Protein AF-A0A820CW80-F1 (afdb_monomer_lite)

Structure (mmCIF, N/CA/C/O backbone):
data_AF-A0A820CW80-F1
#
_entry.id   AF-A0A820CW80-F1
#
loop_
_atom_site.group_PDB
_atom_site.id
_atom_site.type_symbol
_atom_site.label_atom_id
_atom_site.label_alt_id
_atom_site.label_comp_id
_atom_site.label_asym_id
_atom_site.label_entity_id
_atom_site.label_seq_id
_atom_site.pdbx_PDB_ins_code
_atom_site.Cartn_x
_atom_site.Cartn_y
_atom_site.Cartn_z
_atom_site.occupancy
_atom_site.B_iso_or_equiv
_atom_site.auth_seq_id
_atom_site.auth_comp_id
_atom_site.auth_asym_id
_atom_site.auth_atom_id
_atom_site.pdbx_PDB_model_num
ATOM 1 N N . MET A 1 1 ? -12.910 -14.268 53.298 1.00 50.09 1 MET A N 1
ATOM 2 C CA . MET A 1 1 ? -12.643 -13.203 52.306 1.00 50.09 1 MET A CA 1
ATOM 3 C C . MET A 1 1 ? -13.112 -13.643 50.915 1.00 50.09 1 MET A C 1
ATOM 5 O O . MET A 1 1 ? -12.279 -13.767 50.040 1.00 50.09 1 MET A O 1
ATOM 9 N N . THR A 1 2 ? -14.405 -13.921 50.679 1.00 51.19 2 THR A N 1
ATOM 10 C CA . THR A 1 2 ? -14.820 -14.447 49.347 1.00 51.19 2 THR A CA 1
ATOM 11 C C . THR A 1 2 ? -16.293 -14.279 48.948 1.00 51.19 2 THR A C 1
ATOM 13 O O . THR A 1 2 ? -16.610 -14.558 47.802 1.00 51.19 2 THR A O 1
ATOM 16 N N . LEU A 1 3 ? -17.206 -13.794 49.804 1.00 50.00 3 LEU A N 1
ATOM 17 C CA . LEU A 1 3 ? -18.597 -13.531 49.369 1.00 50.00 3 LEU A CA 1
ATOM 18 C C . LEU A 1 3 ? -18.837 -12.083 48.915 1.00 50.00 3 LEU A C 1
ATOM 20 O O . LEU A 1 3 ? -19.707 -11.834 48.087 1.00 50.00 3 LEU A O 1
ATOM 24 N N . LYS A 1 4 ? -18.029 -11.127 49.393 1.00 45.84 4 LYS A N 1
ATOM 25 C CA . LYS A 1 4 ? -18.152 -9.715 48.994 1.00 45.84 4 LYS A CA 1
ATOM 26 C C . LYS A 1 4 ? -17.671 -9.459 47.556 1.00 45.84 4 LYS A C 1
ATOM 28 O O . LYS A 1 4 ? -18.331 -8.709 46.845 1.00 45.84 4 LYS A O 1
ATOM 33 N N . SER A 1 5 ? -16.605 -10.133 47.101 1.00 49.81 5 SER A N 1
ATOM 34 C CA . SER A 1 5 ? -16.055 -9.926 45.748 1.00 49.81 5 SER A CA 1
ATOM 35 C C . SER A 1 5 ? -16.936 -10.503 44.635 1.00 49.81 5 SER A C 1
ATOM 37 O O . SER A 1 5 ? -16.997 -9.930 43.556 1.00 49.81 5 SER A O 1
ATOM 39 N N . VAL A 1 6 ? -17.679 -11.587 44.891 1.00 54.56 6 VAL A N 1
ATOM 40 C CA . VAL A 1 6 ? -18.616 -12.159 43.904 1.00 54.56 6 VAL A CA 1
ATOM 41 C C . VAL A 1 6 ? -19.830 -11.243 43.692 1.00 54.56 6 VAL A C 1
ATOM 43 O O . VAL A 1 6 ? -20.304 -11.102 42.565 1.00 54.56 6 VAL A O 1
ATOM 46 N N . SER A 1 7 ? -20.300 -10.556 44.743 1.00 49.19 7 SER A N 1
ATOM 47 C CA . SER A 1 7 ? -21.420 -9.609 44.621 1.00 49.19 7 SER A CA 1
ATOM 48 C C . SER A 1 7 ? -21.060 -8.333 43.844 1.00 49.19 7 SER A C 1
ATOM 50 O O . SER A 1 7 ? -21.905 -7.801 43.127 1.00 49.19 7 SER A O 1
ATOM 52 N N . GLU A 1 8 ? -19.800 -7.878 43.909 1.00 50.84 8 GLU A N 1
ATOM 53 C CA . GLU A 1 8 ? -19.321 -6.737 43.112 1.00 50.84 8 GLU A CA 1
ATOM 54 C C . GLU A 1 8 ? -19.206 -7.080 41.621 1.00 50.84 8 GLU A C 1
ATOM 56 O O . GLU A 1 8 ? -19.573 -6.264 40.773 1.00 50.84 8 GLU A O 1
ATOM 61 N N . ILE A 1 9 ? -18.791 -8.309 41.289 1.00 52.03 9 ILE A N 1
ATOM 62 C CA . ILE A 1 9 ? -18.725 -8.787 39.898 1.00 52.03 9 ILE A CA 1
ATOM 63 C C . ILE A 1 9 ? -20.132 -8.819 39.276 1.00 52.03 9 ILE A C 1
ATOM 65 O O . ILE A 1 9 ? -20.320 -8.368 38.147 1.00 52.03 9 ILE A O 1
ATOM 69 N N . HIS A 1 10 ? -21.154 -9.256 40.021 1.00 47.44 10 HIS A N 1
ATOM 70 C CA . HIS A 1 10 ? -22.534 -9.267 39.521 1.00 47.44 10 HIS A CA 1
ATOM 71 C C . HIS A 1 10 ? -23.156 -7.868 39.359 1.00 47.44 10 HIS A C 1
ATOM 73 O O . HIS A 1 10 ? -23.969 -7.670 38.453 1.00 47.44 10 HIS A O 1
ATOM 79 N N . HIS A 1 11 ? -22.758 -6.882 40.170 1.00 43.62 11 HIS A N 1
ATOM 80 C CA . HIS A 1 11 ? -23.229 -5.496 40.031 1.00 43.62 11 HIS A CA 1
ATOM 81 C C . HIS A 1 11 ? -22.543 -4.715 38.896 1.00 43.62 11 HIS A C 1
ATOM 83 O O . HIS A 1 11 ? -23.093 -3.723 38.414 1.00 43.62 11 HIS A O 1
ATOM 89 N N . GLN A 1 12 ? -21.376 -5.158 38.423 1.00 43.66 12 GLN A N 1
ATOM 90 C CA . GLN A 1 12 ? -20.715 -4.552 37.260 1.00 43.66 12 GLN A CA 1
ATOM 91 C C . GLN A 1 12 ? -21.351 -4.965 35.922 1.00 43.66 12 GLN A C 1
ATOM 93 O O . GLN A 1 12 ? -21.343 -4.176 34.978 1.00 43.66 12 GLN A O 1
ATOM 98 N N . HIS A 1 13 ? -21.977 -6.144 35.836 1.00 48.00 13 HIS A N 1
ATOM 99 C CA . HIS A 1 13 ? -22.629 -6.611 34.604 1.00 48.00 13 HIS A CA 1
ATOM 100 C C . HIS A 1 13 ? -24.024 -6.012 34.347 1.00 48.00 13 HIS A C 1
ATOM 102 O O . HIS A 1 13 ? -24.540 -6.126 33.236 1.00 48.00 13 HIS A O 1
ATOM 108 N N 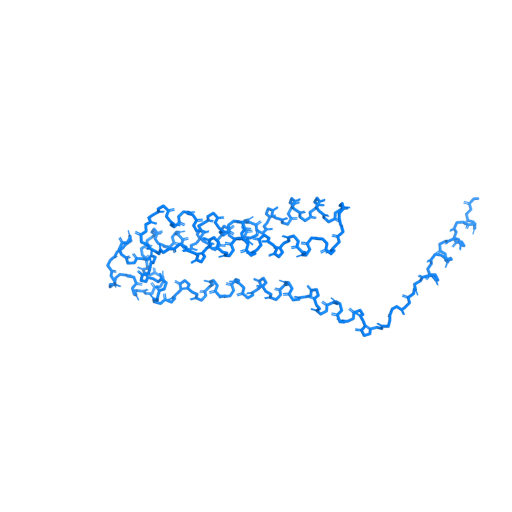. THR A 1 14 ? -24.636 -5.324 35.316 1.00 42.00 14 THR A N 1
ATOM 109 C CA . THR A 1 14 ? -25.960 -4.687 35.150 1.00 42.00 14 THR A CA 1
ATOM 110 C C . THR A 1 14 ? -25.905 -3.279 34.550 1.00 42.00 14 THR A C 1
ATOM 112 O O . THR A 1 14 ? -26.947 -2.676 34.307 1.00 42.00 14 THR A O 1
ATOM 115 N N . ASN A 1 15 ? -24.709 -2.774 34.228 1.00 40.59 15 ASN A N 1
ATOM 116 C CA . ASN A 1 15 ? -24.513 -1.501 33.525 1.00 40.59 15 ASN A CA 1
ATOM 117 C C . ASN A 1 15 ? -24.159 -1.680 32.040 1.00 40.59 15 ASN A C 1
ATOM 119 O O . ASN A 1 15 ? -23.571 -0.792 31.419 1.00 40.59 15 ASN A O 1
ATOM 123 N N . VAL A 1 16 ? -24.554 -2.799 31.426 1.00 55.56 16 VAL A N 1
ATOM 124 C CA . VAL A 1 16 ? -24.614 -2.879 29.964 1.00 55.56 16 VAL A CA 1
ATOM 125 C C . VAL A 1 16 ? -25.819 -2.051 29.528 1.00 55.56 16 VAL A C 1
ATOM 127 O O . VAL A 1 16 ? -26.945 -2.541 29.460 1.00 55.56 16 VAL A O 1
ATOM 130 N N . LYS A 1 17 ? -25.604 -0.758 29.254 1.00 55.94 17 LYS A N 1
ATOM 131 C CA . LYS A 1 17 ? -26.572 0.020 28.477 1.00 55.94 17 LYS A CA 1
ATOM 132 C C . LYS A 1 17 ? -26.723 -0.703 27.143 1.00 55.94 17 LYS A C 1
ATOM 134 O O . LYS A 1 17 ? -25.833 -0.608 26.301 1.00 55.94 17 LYS A O 1
ATOM 139 N N . TYR A 1 18 ? -27.820 -1.439 26.966 1.00 57.66 18 TYR A N 1
ATOM 140 C CA . TYR A 1 18 ? -28.201 -2.024 25.687 1.00 57.66 18 TYR A CA 1
ATOM 141 C C . TYR A 1 18 ? -28.423 -0.873 24.701 1.00 57.66 18 TYR A C 1
ATOM 143 O O . TYR A 1 18 ? -29.520 -0.330 24.568 1.00 57.66 18 TYR A O 1
ATOM 151 N N . GLY A 1 19 ? -27.345 -0.440 24.044 1.00 61.78 19 GLY A N 1
ATOM 152 C CA . GLY A 1 19 ? -27.439 0.381 22.851 1.00 61.78 19 GLY A CA 1
ATOM 153 C C . GLY A 1 19 ? -28.325 -0.374 21.873 1.00 61.78 19 GLY A C 1
ATOM 154 O O . GLY A 1 19 ? -28.163 -1.582 21.700 1.00 61.78 19 GLY A O 1
ATOM 155 N N . LYS A 1 20 ? -29.315 0.311 21.299 1.00 79.94 20 LYS A N 1
ATOM 156 C CA . LYS A 1 20 ? -30.314 -0.332 20.444 1.00 79.94 20 LYS A CA 1
ATOM 157 C C . LYS A 1 20 ? -29.591 -1.182 19.381 1.00 79.94 20 LYS A C 1
ATOM 159 O O . LYS A 1 20 ? -28.690 -0.655 18.728 1.00 79.94 20 LYS A O 1
ATOM 164 N N . PRO A 1 21 ? -29.944 -2.467 19.200 1.00 80.25 21 PRO A N 1
ATOM 165 C CA . PRO A 1 21 ? -29.129 -3.432 18.451 1.00 80.25 21 PRO A CA 1
ATOM 166 C C . PRO A 1 21 ? -28.869 -3.004 17.001 1.00 80.25 21 PRO A C 1
ATOM 168 O O . PRO A 1 21 ? -27.793 -3.258 16.467 1.00 80.25 21 PRO A O 1
ATOM 171 N N . TYR A 1 22 ? -29.796 -2.254 16.397 1.00 84.06 22 TYR A N 1
ATOM 172 C CA . TYR A 1 22 ? -29.613 -1.656 15.073 1.00 84.06 22 TYR A CA 1
ATOM 173 C C . TYR A 1 22 ? -28.386 -0.733 14.988 1.00 84.06 22 TYR A C 1
ATOM 175 O O . TYR A 1 22 ? -27.724 -0.679 13.958 1.00 84.06 22 TYR A O 1
ATOM 183 N N . PHE A 1 23 ? -28.054 -0.022 16.068 1.00 87.56 23 PHE A N 1
ATOM 184 C CA . PHE A 1 23 ? -26.914 0.889 16.115 1.00 87.56 23 PHE A CA 1
ATOM 185 C C . PHE A 1 23 ? -25.590 0.121 16.144 1.00 87.56 23 PHE A C 1
ATOM 187 O O . PHE A 1 23 ? -24.637 0.512 15.478 1.00 87.56 23 PHE A O 1
ATOM 194 N N . ALA A 1 24 ? -25.542 -1.008 16.857 1.00 86.12 24 ALA A N 1
ATOM 195 C CA . ALA A 1 24 ? -24.374 -1.885 16.865 1.00 86.12 24 ALA A CA 1
ATOM 196 C C . ALA A 1 24 ? -24.136 -2.526 15.488 1.00 86.12 24 ALA A C 1
ATOM 198 O O . ALA A 1 24 ? -23.001 -2.536 15.014 1.00 86.12 24 ALA A O 1
ATOM 199 N N . VAL A 1 25 ? -25.200 -2.985 14.817 1.00 89.44 25 VAL A N 1
ATOM 200 C CA . VAL A 1 25 ? -25.117 -3.525 13.447 1.00 89.44 25 VAL A CA 1
ATOM 201 C C . VAL A 1 25 ? -24.622 -2.459 12.469 1.00 89.44 25 VAL A C 1
ATOM 203 O O . VAL A 1 25 ? -23.728 -2.730 11.672 1.00 89.44 25 VAL A O 1
ATOM 206 N N . LEU A 1 26 ? -25.140 -1.231 12.562 1.00 89.44 26 LEU A N 1
ATOM 207 C CA . LEU A 1 26 ? -24.731 -0.130 11.688 1.00 89.44 26 LEU A CA 1
ATOM 208 C C . LEU A 1 26 ? -23.255 0.258 11.892 1.00 89.44 26 LEU A C 1
ATOM 210 O O . LEU A 1 26 ? -22.533 0.473 10.920 1.00 89.44 26 LEU A O 1
ATOM 214 N N . LEU A 1 27 ? -22.780 0.291 13.141 1.00 88.50 27 LEU A N 1
ATOM 215 C CA . LEU A 1 27 ? -21.369 0.545 13.452 1.00 88.50 27 LEU A CA 1
ATOM 216 C C . LEU A 1 27 ? -20.449 -0.581 12.971 1.00 88.50 27 LEU A C 1
ATOM 218 O O . LEU A 1 27 ? -19.367 -0.302 12.457 1.00 88.50 27 LEU A O 1
ATOM 222 N N . ALA A 1 28 ? -20.865 -1.839 13.123 1.00 87.81 28 ALA A N 1
ATOM 223 C CA . ALA A 1 28 ? -20.107 -2.986 12.634 1.00 87.81 28 ALA A CA 1
ATOM 224 C C . ALA A 1 28 ? -20.026 -2.987 11.101 1.00 87.81 28 ALA A C 1
ATOM 226 O O . ALA A 1 28 ? -18.943 -3.174 10.549 1.00 87.81 28 ALA A O 1
ATOM 227 N N . ALA A 1 29 ? -21.137 -2.689 10.419 1.00 90.69 29 ALA A N 1
ATOM 228 C CA . ALA A 1 29 ? -21.171 -2.532 8.969 1.00 90.69 29 ALA A CA 1
ATOM 229 C C . ALA A 1 29 ? -20.222 -1.414 8.511 1.00 90.69 29 ALA A C 1
ATOM 231 O O . ALA A 1 29 ? -19.384 -1.642 7.640 1.00 90.69 29 ALA A O 1
ATOM 232 N N . PHE A 1 30 ? -20.264 -0.245 9.157 1.00 88.88 30 PHE A N 1
ATOM 233 C CA . PHE A 1 30 ? -19.350 0.854 8.842 1.00 88.88 30 PHE A CA 1
ATOM 234 C C . PHE A 1 30 ? -17.884 0.480 9.098 1.00 88.88 30 PHE A C 1
ATOM 236 O O . PHE A 1 30 ? -17.020 0.746 8.268 1.00 88.88 30 PHE A O 1
ATOM 243 N N . SER A 1 31 ? -17.597 -0.203 10.209 1.00 88.44 31 SER A N 1
ATOM 244 C CA . SER A 1 31 ? -16.246 -0.685 10.513 1.00 88.44 31 SER A CA 1
ATOM 245 C C . SER A 1 31 ? -15.746 -1.710 9.491 1.00 88.44 31 SER A C 1
ATOM 247 O O . SER A 1 31 ? -14.545 -1.763 9.237 1.00 88.44 31 SER A O 1
ATOM 249 N N . SER A 1 32 ? -16.635 -2.520 8.908 1.00 90.75 32 SER A N 1
ATOM 250 C CA . SER A 1 32 ? -16.264 -3.537 7.917 1.00 90.75 32 SER A CA 1
ATOM 251 C C . SER A 1 32 ? -15.873 -2.953 6.555 1.00 90.75 32 SER A C 1
ATOM 253 O O . SER A 1 32 ? -15.138 -3.600 5.810 1.00 90.75 32 SER A O 1
ATOM 255 N N . LEU A 1 33 ? -16.272 -1.707 6.255 1.00 90.12 33 LEU A N 1
ATOM 256 C CA . LEU A 1 33 ? -15.901 -1.020 5.012 1.00 90.12 33 LEU A CA 1
ATOM 257 C C . LEU A 1 33 ? -14.382 -0.901 4.844 1.00 90.12 33 LEU A C 1
ATOM 259 O O . LEU A 1 33 ? -13.896 -0.991 3.723 1.00 90.12 33 LEU A O 1
ATOM 263 N N . GLY A 1 34 ? -13.625 -0.769 5.939 1.00 87.50 34 GLY A N 1
ATOM 264 C CA . GLY A 1 34 ? -12.160 -0.750 5.878 1.00 87.50 34 GLY A CA 1
ATOM 265 C C . GLY A 1 34 ? -11.577 -2.040 5.292 1.00 87.50 34 GLY A C 1
ATOM 266 O O . GLY A 1 34 ? -10.701 -1.988 4.436 1.00 87.50 34 GLY A O 1
ATOM 267 N N . GLY A 1 35 ? -12.121 -3.200 5.678 1.00 88.81 35 GLY A N 1
ATOM 268 C CA . GLY A 1 35 ? -11.720 -4.489 5.106 1.00 88.81 35 GLY A CA 1
ATOM 269 C C . GLY A 1 35 ? -12.168 -4.661 3.653 1.00 88.81 35 GLY A C 1
ATOM 270 O O . GLY A 1 35 ? -11.459 -5.269 2.854 1.00 88.81 35 GLY A O 1
ATOM 271 N N . TRP A 1 36 ? -13.317 -4.088 3.285 1.00 91.69 36 TRP A N 1
ATOM 272 C CA . TRP A 1 36 ? -13.781 -4.112 1.899 1.00 91.69 36 TRP A CA 1
ATOM 273 C C . TRP A 1 36 ? -12.881 -3.272 0.984 1.00 91.69 36 TRP A C 1
ATOM 275 O O . TRP A 1 36 ? -12.467 -3.760 -0.066 1.00 91.69 36 TRP A O 1
ATOM 285 N N . PHE A 1 37 ? -12.510 -2.058 1.401 1.00 88.69 37 PHE A N 1
ATOM 286 C CA . PHE A 1 37 ? -11.567 -1.220 0.652 1.00 88.69 37 PHE A CA 1
ATOM 287 C C . PHE A 1 37 ? -10.179 -1.852 0.546 1.00 88.69 37 PHE A C 1
ATOM 289 O O . PHE A 1 37 ? -9.576 -1.807 -0.522 1.00 88.69 37 PHE A O 1
ATOM 296 N N . PHE A 1 38 ? -9.714 -2.508 1.610 1.00 88.31 38 PHE A N 1
ATOM 297 C CA . PHE A 1 38 ? -8.464 -3.265 1.588 1.00 88.31 38 PHE A CA 1
ATOM 298 C C . PHE A 1 38 ? -8.470 -4.370 0.517 1.00 88.31 38 PHE A C 1
ATOM 300 O O . PHE A 1 38 ? -7.549 -4.474 -0.291 1.00 88.31 38 PHE A O 1
ATOM 307 N N . GLY A 1 39 ? -9.540 -5.170 0.453 1.00 91.44 39 GLY A N 1
ATOM 308 C CA . GLY A 1 39 ? -9.689 -6.196 -0.586 1.00 91.44 39 GLY A CA 1
ATOM 309 C C . GLY A 1 39 ? -9.876 -5.617 -1.993 1.00 91.44 39 GLY A C 1
ATOM 310 O O . GLY A 1 39 ? -9.402 -6.199 -2.969 1.00 91.44 39 GLY A O 1
ATOM 311 N N . TYR A 1 40 ? -10.544 -4.466 -2.103 1.00 92.00 40 TYR A N 1
ATOM 312 C CA . TYR A 1 40 ? -10.718 -3.756 -3.367 1.00 92.00 40 TYR A CA 1
ATOM 313 C C . TYR A 1 40 ? -9.376 -3.300 -3.950 1.00 92.00 40 TYR A C 1
ATOM 315 O O . TYR A 1 40 ? -9.128 -3.560 -5.125 1.00 92.00 40 TYR A O 1
ATOM 323 N N . ASP A 1 41 ? -8.494 -2.692 -3.150 1.00 90.06 41 ASP A N 1
ATOM 324 C CA . ASP A 1 41 ? -7.186 -2.232 -3.636 1.00 90.06 41 ASP A CA 1
ATOM 325 C C . ASP A 1 41 ? -6.306 -3.391 -4.138 1.00 90.06 41 ASP A C 1
ATOM 327 O O . ASP A 1 41 ? -5.758 -3.336 -5.243 1.00 90.06 41 ASP A O 1
ATOM 331 N N . GLN A 1 42 ? -6.271 -4.497 -3.390 1.00 89.56 42 GLN A N 1
ATOM 332 C CA . GLN A 1 42 ? -5.597 -5.729 -3.815 1.00 89.56 42 GLN A CA 1
ATOM 333 C C . GLN A 1 42 ? -6.147 -6.255 -5.150 1.00 89.56 42 GLN A C 1
ATOM 335 O O . GLN A 1 42 ? -5.384 -6.614 -6.052 1.00 89.56 42 GLN A O 1
ATOM 340 N N . GLY A 1 43 ? -7.474 -6.267 -5.310 1.00 91.50 43 GLY A N 1
ATOM 341 C CA . GLY A 1 43 ? -8.133 -6.712 -6.539 1.00 91.50 43 GLY A CA 1
ATOM 342 C C . GLY A 1 43 ? -7.850 -5.805 -7.740 1.00 91.50 43 GLY A C 1
ATOM 343 O O . GLY A 1 43 ? -7.504 -6.294 -8.818 1.00 91.50 43 GLY A O 1
ATOM 344 N N . VAL A 1 44 ? -7.947 -4.485 -7.558 1.00 90.19 44 VAL A N 1
ATOM 345 C CA . VAL A 1 44 ? -7.643 -3.493 -8.603 1.00 90.19 44 VAL A CA 1
ATOM 346 C C . VAL A 1 44 ? -6.178 -3.577 -9.013 1.00 90.19 44 VAL A C 1
ATOM 348 O O . VAL A 1 44 ? -5.878 -3.586 -10.207 1.00 90.19 44 VAL A O 1
ATOM 351 N N . THR A 1 45 ? -5.273 -3.715 -8.047 1.00 88.75 45 THR A N 1
ATOM 352 C CA . THR A 1 45 ? -3.840 -3.896 -8.295 1.00 88.75 45 THR A CA 1
ATOM 353 C C . THR A 1 45 ? -3.561 -5.166 -9.103 1.00 88.75 45 THR A C 1
ATOM 355 O O . THR A 1 45 ? -2.798 -5.122 -10.067 1.00 88.75 45 THR A O 1
ATOM 358 N N . GLY A 1 46 ? -4.227 -6.282 -8.799 1.00 87.56 46 GLY A N 1
ATOM 359 C CA . GLY A 1 46 ? -4.120 -7.508 -9.600 1.00 87.56 46 GLY A CA 1
ATOM 360 C C . GLY A 1 46 ? -4.633 -7.354 -11.040 1.00 87.56 46 GLY A C 1
ATOM 361 O O . GLY A 1 46 ? -4.079 -7.956 -11.960 1.00 87.56 46 GLY A O 1
ATOM 362 N N . GLY A 1 47 ? -5.658 -6.526 -11.258 1.00 87.56 47 GLY A N 1
ATOM 363 C CA . GLY A 1 47 ? -6.200 -6.246 -12.590 1.00 87.56 47 GLY A CA 1
ATOM 364 C C . GLY A 1 47 ? -5.339 -5.282 -13.412 1.00 87.56 47 GLY A C 1
ATOM 365 O O . GLY A 1 47 ? -5.056 -5.545 -14.584 1.00 87.56 47 GLY A O 1
ATOM 366 N N . ILE A 1 48 ? -4.885 -4.181 -12.805 1.00 86.62 48 ILE A N 1
ATOM 367 C CA . ILE A 1 48 ? -4.191 -3.100 -13.519 1.00 86.62 48 ILE A CA 1
ATOM 368 C C . ILE A 1 48 ? -2.844 -3.549 -14.086 1.00 86.62 48 ILE A C 1
ATOM 370 O O . ILE A 1 48 ? -2.486 -3.148 -15.189 1.00 86.62 48 ILE A O 1
ATOM 374 N N . VAL A 1 49 ? -2.134 -4.453 -13.402 1.00 83.81 49 VAL A N 1
ATOM 375 C CA . VAL A 1 49 ? -0.826 -4.959 -13.859 1.00 83.81 49 VAL A CA 1
ATOM 376 C C . VAL A 1 49 ? -0.903 -5.769 -15.158 1.00 83.81 49 VAL A C 1
ATOM 378 O O . VAL A 1 49 ? 0.112 -5.955 -15.829 1.00 83.81 49 VAL A O 1
ATOM 381 N N . VAL A 1 50 ? -2.095 -6.246 -15.535 1.00 83.00 50 VAL A N 1
ATOM 382 C CA . VAL A 1 50 ? -2.328 -6.991 -16.783 1.00 83.00 50 VAL A CA 1
ATOM 383 C C . VAL A 1 50 ? -2.852 -6.080 -17.902 1.00 83.00 50 VAL A C 1
ATOM 385 O O . VAL A 1 50 ? -2.757 -6.447 -19.074 1.00 83.00 50 VAL A O 1
ATOM 388 N N . MET A 1 51 ? -3.360 -4.885 -17.581 1.00 82.56 51 MET A N 1
ATOM 389 C CA . MET A 1 51 ? -3.921 -3.960 -18.570 1.00 82.56 51 MET A CA 1
ATOM 390 C C . MET A 1 51 ? -2.855 -3.412 -19.523 1.00 82.56 51 MET A C 1
ATOM 392 O O . MET A 1 51 ? -1.775 -2.994 -19.108 1.00 82.56 51 MET A O 1
ATOM 396 N N . ASN A 1 52 ? -3.205 -3.316 -20.807 1.00 81.75 52 ASN A N 1
ATOM 397 C CA . ASN A 1 52 ? -2.298 -2.818 -21.845 1.00 81.75 52 ASN A CA 1
ATOM 398 C C . ASN A 1 52 ? -1.868 -1.360 -21.604 1.00 81.75 52 ASN A C 1
ATOM 400 O O . ASN A 1 52 ? -0.719 -1.022 -21.862 1.00 81.75 52 ASN A O 1
ATOM 404 N N . SER A 1 53 ? -2.739 -0.517 -21.030 1.00 81.69 53 SER A N 1
ATOM 405 C CA . SER A 1 53 ? -2.386 0.863 -20.660 1.00 81.69 53 SER A CA 1
ATOM 406 C C . SER A 1 53 ? -1.241 0.910 -19.644 1.00 81.69 53 SER A C 1
ATOM 408 O O . SER A 1 53 ? -0.269 1.627 -19.843 1.00 81.69 53 SER A O 1
ATOM 410 N N . PHE A 1 54 ? -1.300 0.072 -18.604 1.00 80.06 54 PHE A N 1
ATOM 411 C CA . PHE A 1 54 ? -0.243 -0.007 -17.595 1.00 80.06 54 PHE A CA 1
ATOM 412 C C . PHE A 1 54 ? 1.066 -0.539 -18.191 1.00 80.06 54 PHE A C 1
ATOM 414 O O . PHE A 1 54 ? 2.152 -0.049 -17.888 1.00 80.06 54 PHE A O 1
ATOM 421 N N . LYS A 1 55 ? 0.988 -1.522 -19.091 1.00 79.94 55 LYS A N 1
ATOM 422 C CA . LYS A 1 55 ? 2.180 -2.021 -19.786 1.00 79.94 55 LYS A CA 1
ATOM 423 C C . LYS A 1 55 ? 2.797 -0.960 -20.702 1.00 79.94 55 LYS A C 1
ATOM 425 O O . LYS A 1 55 ? 4.021 -0.869 -20.765 1.00 79.94 55 LYS A O 1
ATOM 430 N N . ASN A 1 56 ? 1.996 -0.131 -21.363 1.00 79.56 56 ASN A N 1
ATOM 431 C CA . ASN A 1 56 ? 2.519 0.958 -22.189 1.00 79.56 56 ASN A CA 1
ATOM 432 C C . ASN A 1 56 ? 3.274 2.010 -21.365 1.00 79.56 56 ASN A C 1
ATOM 434 O O . ASN A 1 56 ? 4.321 2.467 -21.808 1.00 79.56 56 ASN A O 1
ATOM 438 N N . ASP A 1 57 ? 2.824 2.315 -20.148 1.00 78.38 57 ASP A N 1
ATOM 439 C CA . ASP A 1 57 ? 3.477 3.331 -19.310 1.00 78.38 57 ASP A CA 1
ATOM 440 C C . ASP A 1 57 ? 4.680 2.796 -18.508 1.00 78.38 57 ASP A C 1
ATOM 442 O O . ASP A 1 57 ? 5.626 3.538 -18.219 1.00 78.38 57 ASP A O 1
ATOM 446 N N . PHE A 1 58 ? 4.662 1.509 -18.133 1.00 76.56 58 PHE A N 1
ATOM 447 C CA . PHE A 1 58 ? 5.655 0.916 -17.222 1.00 76.56 58 PHE A CA 1
ATOM 448 C C . PHE A 1 58 ? 6.567 -0.148 -17.849 1.00 76.56 58 PHE A C 1
ATOM 450 O O . PHE A 1 58 ? 7.614 -0.457 -17.275 1.00 76.56 58 PHE A O 1
ATOM 457 N N . CYS A 1 59 ? 6.205 -0.725 -18.998 1.00 73.94 59 CYS A N 1
ATOM 458 C CA . CYS A 1 59 ? 7.013 -1.727 -19.708 1.00 73.94 59 CYS A CA 1
ATOM 459 C C . CYS A 1 59 ? 7.651 -1.148 -20.981 1.00 73.94 59 CYS A C 1
ATOM 461 O O . CYS A 1 59 ? 8.863 -1.304 -21.186 1.00 73.94 59 CYS A O 1
ATOM 463 N N . VAL A 1 60 ? 6.868 -0.446 -21.809 1.00 68.31 60 VAL A N 1
ATOM 464 C CA . VAL A 1 60 ? 7.340 0.109 -23.087 1.00 68.31 60 VAL A CA 1
ATOM 465 C C . VA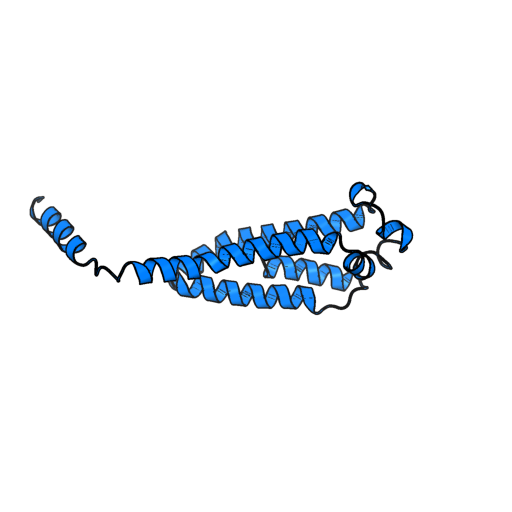L A 1 60 ? 8.305 1.273 -22.836 1.00 68.31 60 VAL A C 1
ATOM 467 O O . VAL A 1 60 ? 8.026 2.186 -22.068 1.00 68.31 60 VAL A O 1
ATOM 470 N N . GLY A 1 61 ? 9.493 1.213 -23.443 1.00 63.16 61 GLY A N 1
ATOM 471 C CA . GLY A 1 61 ? 10.534 2.245 -23.307 1.00 63.16 61 GLY A CA 1
ATOM 472 C C . GLY A 1 61 ? 11.507 2.057 -22.133 1.00 63.16 61 GLY A C 1
ATOM 473 O O . GLY A 1 61 ? 12.566 2.682 -22.128 1.00 63.16 61 GLY A O 1
ATOM 474 N N . ILE A 1 62 ? 11.214 1.162 -21.178 1.00 70.06 62 ILE A N 1
ATOM 475 C CA . ILE A 1 62 ? 12.118 0.843 -20.050 1.00 70.06 62 ILE A CA 1
ATOM 476 C C . ILE A 1 62 ? 12.643 -0.595 -20.126 1.00 70.06 62 ILE A C 1
ATOM 478 O O . ILE A 1 62 ? 13.836 -0.819 -19.907 1.00 70.06 62 ILE A O 1
ATOM 482 N N . TYR A 1 63 ? 11.766 -1.561 -20.422 1.00 68.31 63 TYR A N 1
ATOM 483 C CA . TYR A 1 63 ? 12.080 -2.997 -20.401 1.00 68.31 63 TYR A CA 1
ATOM 484 C C . TYR A 1 63 ? 12.013 -3.664 -21.781 1.00 68.31 63 TYR A C 1
ATOM 486 O O . TYR A 1 63 ? 12.507 -4.781 -21.933 1.00 68.31 63 TYR A O 1
ATOM 494 N N . GLY A 1 64 ? 11.436 -3.003 -22.790 1.00 70.00 64 GLY A N 1
ATOM 495 C CA . GLY A 1 64 ? 11.387 -3.521 -24.156 1.00 70.00 64 GLY A CA 1
ATOM 496 C C . GLY A 1 64 ? 10.516 -2.699 -25.108 1.00 70.00 64 GLY A C 1
ATOM 497 O O . GLY A 1 64 ? 10.014 -1.628 -24.763 1.00 70.00 64 GLY A O 1
ATOM 498 N N . ASN A 1 65 ? 10.351 -3.231 -26.321 1.00 72.50 65 ASN A N 1
ATOM 499 C CA . ASN A 1 65 ? 9.445 -2.705 -27.345 1.00 72.50 65 ASN A CA 1
ATOM 500 C C . ASN A 1 65 ? 7.997 -3.159 -27.089 1.00 72.50 65 ASN A C 1
ATOM 502 O O . ASN A 1 65 ? 7.772 -4.177 -26.432 1.00 72.50 65 ASN A O 1
ATOM 506 N N . ALA A 1 66 ? 7.021 -2.448 -27.668 1.00 68.12 66 ALA A N 1
ATOM 507 C CA . ALA A 1 66 ? 5.586 -2.730 -27.518 1.00 68.12 66 ALA A CA 1
ATOM 508 C C . ALA A 1 66 ? 5.213 -4.203 -27.788 1.00 68.12 66 ALA A C 1
ATOM 510 O O . ALA A 1 66 ? 4.457 -4.800 -27.028 1.00 68.12 66 ALA A O 1
ATOM 511 N N . SER A 1 67 ? 5.845 -4.833 -28.783 1.00 68.31 67 SER A N 1
ATOM 512 C CA . SER A 1 67 ? 5.624 -6.241 -29.137 1.00 68.31 67 SER A CA 1
ATOM 513 C C . SER A 1 67 ? 6.029 -7.250 -28.053 1.00 68.31 67 SER A C 1
ATOM 515 O O . SER A 1 67 ? 5.480 -8.346 -28.008 1.00 68.31 67 SER A O 1
ATOM 517 N N . VAL A 1 68 ? 6.975 -6.902 -27.174 1.00 71.50 68 VAL A N 1
ATOM 518 C CA . VAL A 1 68 ? 7.423 -7.763 -26.063 1.00 71.50 68 VAL A CA 1
ATOM 519 C C . VAL A 1 68 ? 6.552 -7.551 -24.821 1.00 71.50 68 VAL A C 1
ATOM 521 O O . VAL A 1 68 ? 6.348 -8.474 -24.035 1.00 71.50 68 VAL A O 1
ATOM 524 N N . CYS A 1 69 ? 6.010 -6.347 -24.644 1.00 70.75 69 CYS A N 1
ATOM 525 C CA . CYS A 1 69 ? 5.150 -6.013 -23.512 1.00 70.75 69 CYS A CA 1
ATOM 526 C C . CYS A 1 69 ? 3.706 -6.526 -23.688 1.00 70.75 69 CYS A C 1
ATOM 528 O O . CYS A 1 69 ? 3.043 -6.797 -22.690 1.00 70.75 69 CYS A O 1
ATOM 530 N N . ASP A 1 70 ? 3.235 -6.754 -24.919 1.00 75.31 70 ASP A N 1
ATOM 531 C CA . ASP A 1 70 ? 1.911 -7.349 -25.189 1.00 75.31 70 ASP A CA 1
ATOM 532 C C . ASP A 1 70 ? 1.833 -8.870 -24.965 1.00 75.31 70 ASP A C 1
ATOM 534 O O . ASP A 1 70 ? 0.748 -9.453 -24.956 1.00 75.31 70 ASP A O 1
ATOM 538 N N . LEU A 1 71 ? 2.969 -9.531 -24.735 1.00 72.62 71 LEU A N 1
ATOM 539 C CA . LEU A 1 71 ? 3.020 -10.966 -24.463 1.00 72.62 71 LEU A CA 1
ATOM 540 C C . LEU A 1 71 ? 2.254 -11.342 -23.169 1.00 72.62 71 LEU A C 1
ATOM 542 O O . LEU A 1 71 ? 2.081 -10.516 -22.261 1.00 72.62 71 LEU A O 1
ATOM 546 N N . PRO A 1 72 ? 1.799 -12.605 -23.032 1.00 67.62 72 PRO A N 1
ATOM 547 C CA . PRO A 1 72 ? 1.209 -13.087 -21.787 1.00 67.62 72 PRO A CA 1
ATOM 548 C C . PRO A 1 72 ? 2.227 -13.039 -20.637 1.00 67.62 72 PRO A C 1
ATOM 550 O O . PRO A 1 72 ? 3.430 -13.205 -20.844 1.00 67.62 72 PRO A O 1
ATOM 553 N N . VAL A 1 73 ? 1.741 -12.847 -19.403 1.00 65.94 73 VAL A N 1
ATOM 554 C CA . VAL A 1 73 ? 2.550 -12.628 -18.177 1.00 65.94 73 VAL A CA 1
ATOM 555 C C . VAL A 1 73 ? 3.649 -13.679 -17.950 1.00 65.94 73 VAL A C 1
ATOM 557 O O . VAL A 1 73 ? 4.700 -13.369 -17.389 1.00 65.94 73 VAL A O 1
ATOM 560 N N . ALA A 1 74 ? 3.448 -14.909 -18.433 1.00 66.38 74 ALA A N 1
ATOM 561 C CA . ALA A 1 74 ? 4.425 -15.998 -18.358 1.00 66.38 74 ALA A CA 1
ATOM 562 C C . ALA A 1 74 ? 5.671 -15.782 -19.244 1.00 66.38 74 ALA A C 1
ATOM 564 O O . ALA A 1 74 ? 6.761 -16.246 -18.906 1.00 66.38 74 ALA A O 1
ATOM 565 N N . SER A 1 75 ? 5.526 -15.040 -20.341 1.00 70.94 75 SER A N 1
ATOM 566 C CA . SER A 1 75 ? 6.584 -14.706 -21.305 1.00 70.94 75 SER A CA 1
ATOM 567 C C . SER A 1 75 ? 7.109 -13.272 -21.168 1.00 70.94 75 SER A C 1
ATOM 569 O O . SER A 1 75 ? 7.923 -12.840 -21.978 1.00 70.94 75 SER A O 1
ATOM 571 N N . LEU A 1 76 ? 6.682 -12.535 -20.136 1.00 75.69 76 LEU A N 1
ATOM 572 C CA . LEU A 1 76 ? 7.209 -11.198 -19.850 1.00 75.69 76 LEU A CA 1
ATOM 573 C C . LEU A 1 76 ? 8.691 -11.254 -19.432 1.00 75.69 76 LEU A C 1
ATOM 575 O O . LEU A 1 76 ? 9.071 -12.195 -18.721 1.00 75.69 76 LEU A O 1
ATOM 579 N N . PRO A 1 77 ? 9.504 -10.236 -19.792 1.00 76.69 77 PRO A N 1
ATOM 580 C CA . PRO A 1 77 ? 10.896 -10.120 -19.364 1.00 76.69 77 PRO A CA 1
ATOM 581 C C . PRO A 1 77 ? 11.054 -10.277 -17.847 1.00 76.69 77 PRO A C 1
ATOM 583 O O . PRO A 1 77 ? 10.242 -9.766 -17.067 1.00 76.69 77 PRO A O 1
ATOM 586 N N . SER A 1 78 ? 12.119 -10.961 -17.414 1.00 78.56 78 SER A N 1
ATOM 587 C CA . SER A 1 78 ? 12.356 -11.281 -15.999 1.00 78.56 78 SER A CA 1
ATOM 588 C C . SER A 1 78 ? 12.402 -10.047 -15.100 1.00 78.56 78 SER A C 1
ATOM 590 O O . SER A 1 78 ? 11.950 -10.108 -13.960 1.00 78.56 78 SER A O 1
ATOM 592 N N . ASP A 1 79 ? 12.908 -8.922 -15.602 1.00 80.62 79 ASP A N 1
ATOM 593 C CA . ASP A 1 79 ? 13.061 -7.705 -14.802 1.00 80.62 79 ASP A CA 1
ATOM 594 C C . ASP A 1 79 ? 11.735 -6.972 -14.582 1.00 80.62 79 ASP A C 1
ATOM 596 O O . ASP A 1 79 ? 11.475 -6.501 -13.475 1.00 80.62 79 ASP A O 1
ATOM 600 N N . TYR A 1 80 ? 10.850 -6.957 -15.584 1.00 82.19 80 TYR A N 1
ATOM 601 C CA . TYR A 1 80 ? 9.500 -6.413 -15.425 1.00 82.19 80 TYR A CA 1
ATOM 602 C C . TYR A 1 80 ? 8.650 -7.313 -14.518 1.00 82.19 80 TYR A C 1
ATOM 604 O O . TYR A 1 80 ? 7.954 -6.828 -13.629 1.00 82.19 80 TYR A O 1
ATOM 612 N N . ARG A 1 81 ? 8.784 -8.641 -14.640 1.00 83.44 81 ARG A N 1
ATOM 613 C CA . ARG A 1 81 ? 8.126 -9.585 -13.723 1.00 83.44 81 ARG A CA 1
ATOM 614 C C . ARG A 1 81 ? 8.576 -9.387 -12.275 1.00 83.44 81 ARG A C 1
ATOM 616 O O . ARG A 1 81 ? 7.736 -9.357 -11.383 1.00 83.44 81 ARG A O 1
ATOM 623 N N . ARG A 1 82 ? 9.882 -9.219 -12.037 1.00 86.25 82 ARG A N 1
ATOM 624 C CA . ARG A 1 82 ? 10.423 -8.890 -10.706 1.00 86.25 82 ARG A CA 1
ATOM 625 C C . ARG A 1 82 ? 9.832 -7.589 -10.170 1.00 86.25 82 ARG A C 1
ATOM 627 O O . ARG A 1 82 ? 9.471 -7.549 -9.001 1.00 86.25 82 ARG A O 1
ATOM 634 N N . TYR A 1 83 ? 9.690 -6.565 -11.013 1.00 86.00 83 TYR A N 1
ATOM 635 C CA . TYR A 1 83 ? 9.047 -5.309 -10.628 1.00 86.00 83 TYR A CA 1
ATOM 636 C C . TYR A 1 83 ? 7.587 -5.507 -10.195 1.00 86.00 83 TYR A C 1
ATOM 638 O O . TYR A 1 83 ? 7.223 -5.064 -9.112 1.00 86.00 83 TYR A O 1
ATOM 646 N N . LEU A 1 84 ? 6.773 -6.223 -10.979 1.00 87.25 84 LEU A N 1
ATOM 647 C CA . LEU A 1 84 ? 5.370 -6.504 -10.633 1.00 87.25 84 LEU A CA 1
ATOM 648 C C . LEU A 1 84 ? 5.230 -7.311 -9.332 1.00 87.25 84 LEU A C 1
ATOM 650 O O . LEU A 1 84 ? 4.355 -7.039 -8.506 1.00 87.25 84 LEU A O 1
ATOM 654 N N . VAL A 1 85 ? 6.111 -8.296 -9.135 1.00 89.06 85 VAL A N 1
ATOM 655 C CA . VAL A 1 85 ? 6.150 -9.089 -7.901 1.00 89.06 85 VAL A CA 1
ATOM 656 C C . VAL A 1 85 ? 6.518 -8.204 -6.715 1.00 89.06 85 VAL A C 1
ATOM 658 O O . VAL A 1 85 ? 5.827 -8.245 -5.703 1.00 89.06 85 VAL A O 1
ATOM 661 N N . LEU A 1 86 ? 7.551 -7.363 -6.840 1.00 89.88 86 LEU A N 1
ATOM 662 C CA . LEU A 1 86 ? 7.929 -6.409 -5.795 1.00 89.88 86 LEU A CA 1
ATOM 663 C C . LEU A 1 86 ? 6.811 -5.405 -5.507 1.00 89.88 86 LEU A C 1
ATOM 665 O O . LEU A 1 86 ? 6.561 -5.104 -4.349 1.00 89.88 86 LEU A O 1
ATOM 669 N N . PHE A 1 87 ? 6.104 -4.937 -6.530 1.00 88.38 87 PHE A N 1
ATOM 670 C CA . PHE A 1 87 ? 4.988 -4.005 -6.392 1.00 88.38 87 PHE A CA 1
ATOM 671 C C . PHE A 1 87 ? 3.868 -4.564 -5.506 1.00 88.38 87 PHE A C 1
ATOM 673 O O . PHE A 1 87 ? 3.401 -3.879 -4.603 1.00 88.38 87 PHE A O 1
ATOM 680 N N . THR A 1 88 ? 3.497 -5.831 -5.703 1.00 90.62 88 THR A N 1
ATOM 681 C CA . THR A 1 88 ? 2.467 -6.495 -4.881 1.00 90.62 88 THR A CA 1
ATOM 682 C C . THR A 1 88 ? 3.017 -6.929 -3.516 1.00 90.62 88 THR A C 1
ATOM 684 O O . THR A 1 88 ? 2.333 -6.864 -2.495 1.00 90.62 88 THR A O 1
ATOM 687 N N . PHE A 1 89 ? 4.274 -7.374 -3.468 1.00 92.00 89 PHE A N 1
ATOM 688 C CA . PHE A 1 89 ? 4.915 -7.841 -2.240 1.00 92.00 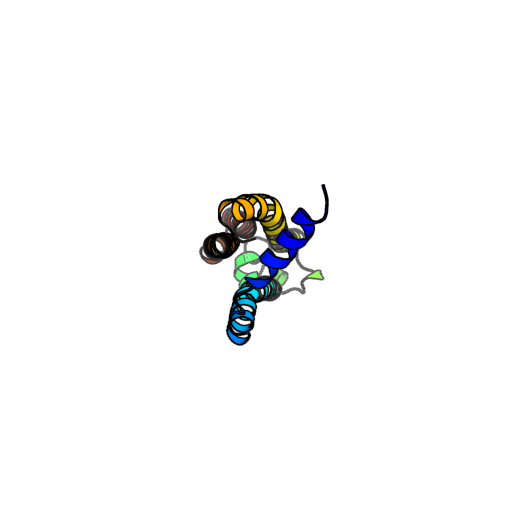89 PHE A CA 1
ATOM 689 C C . PHE A 1 89 ? 5.145 -6.708 -1.235 1.00 92.00 89 PHE A C 1
ATOM 691 O O . PHE A 1 89 ? 4.856 -6.876 -0.053 1.00 92.00 89 PHE A O 1
ATOM 698 N N . LEU A 1 90 ? 5.621 -5.548 -1.691 1.00 93.12 90 LEU A N 1
ATOM 699 C CA . LEU A 1 90 ? 5.916 -4.405 -0.825 1.00 93.12 90 LEU A CA 1
ATOM 700 C C . LEU A 1 90 ? 4.673 -3.841 -0.139 1.00 93.12 90 LEU A C 1
ATOM 702 O O . LEU A 1 90 ? 4.777 -3.434 1.013 1.00 93.12 90 LEU A O 1
ATOM 706 N N . TYR A 1 91 ? 3.512 -3.898 -0.794 1.00 91.38 91 TYR A N 1
ATOM 707 C CA . TYR A 1 91 ? 2.237 -3.587 -0.149 1.00 91.38 91 TYR A CA 1
ATOM 708 C C . TYR A 1 91 ? 1.987 -4.509 1.051 1.00 91.38 91 TYR A C 1
ATOM 710 O O . TYR A 1 91 ? 1.757 -4.047 2.161 1.00 91.38 91 TYR A O 1
ATOM 718 N N . ASN A 1 92 ? 2.117 -5.827 0.863 1.00 92.44 92 ASN A N 1
ATOM 719 C CA . ASN A 1 92 ? 1.908 -6.801 1.940 1.00 92.44 92 ASN A CA 1
ATOM 720 C C . ASN A 1 92 ? 2.919 -6.631 3.089 1.00 92.44 92 ASN A C 1
ATOM 722 O O . ASN A 1 92 ? 2.573 -6.827 4.256 1.00 92.44 92 ASN A O 1
ATOM 726 N N . VAL A 1 93 ? 4.160 -6.248 2.772 1.00 94.31 93 VAL A N 1
ATOM 727 C CA . VAL A 1 93 ? 5.176 -5.900 3.776 1.00 94.31 93 VAL A CA 1
ATOM 728 C C . VAL A 1 93 ? 4.785 -4.631 4.539 1.00 94.31 93 VAL A C 1
ATOM 730 O O . VAL A 1 93 ? 4.898 -4.626 5.764 1.00 94.31 93 VAL A O 1
ATOM 733 N N . GLY A 1 94 ? 4.292 -3.596 3.848 1.00 91.50 94 GLY A N 1
ATOM 734 C CA . GLY A 1 94 ? 3.730 -2.386 4.460 1.00 91.50 94 GLY A CA 1
ATOM 735 C C . GLY A 1 94 ? 2.641 -2.734 5.472 1.00 91.50 94 GLY A C 1
ATOM 736 O O . GLY A 1 94 ? 2.797 -2.439 6.656 1.00 91.50 94 GLY A O 1
ATOM 737 N N . CYS A 1 95 ? 1.654 -3.537 5.061 1.00 91.12 95 CYS A N 1
ATOM 738 C CA . CYS A 1 95 ? 0.566 -3.988 5.935 1.00 91.12 95 CYS A CA 1
ATOM 739 C C . CYS A 1 95 ? 1.055 -4.742 7.162 1.00 91.12 95 CYS A C 1
ATOM 741 O O . CYS A 1 95 ? 0.548 -4.543 8.266 1.00 91.12 95 CYS A O 1
ATOM 743 N N . PHE A 1 96 ? 2.043 -5.617 6.989 1.00 93.12 96 PHE A N 1
ATOM 744 C CA . PHE A 1 96 ? 2.619 -6.369 8.095 1.00 93.12 96 PHE A CA 1
ATOM 745 C C . PHE A 1 96 ? 3.291 -5.441 9.116 1.00 93.12 96 PHE A C 1
ATOM 747 O O . PHE A 1 96 ? 3.043 -5.545 10.319 1.00 93.12 96 PHE A O 1
ATOM 754 N N . VAL A 1 97 ? 4.101 -4.493 8.643 1.00 92.50 97 VAL A N 1
ATOM 755 C CA . VAL A 1 97 ? 4.795 -3.518 9.496 1.00 92.50 97 VAL A CA 1
ATOM 756 C C . VAL A 1 97 ? 3.794 -2.556 10.149 1.00 92.50 97 VAL A C 1
ATOM 758 O O . VAL A 1 97 ? 3.876 -2.310 11.355 1.00 92.50 97 VAL A O 1
ATOM 761 N N . GLY A 1 98 ? 2.807 -2.061 9.403 1.00 90.06 98 GLY A N 1
ATOM 762 C CA . GLY A 1 98 ? 1.738 -1.202 9.907 1.00 90.06 98 GLY A CA 1
ATOM 763 C C . GLY A 1 98 ? 0.888 -1.896 10.972 1.00 90.06 98 GLY A C 1
ATOM 764 O O . GLY A 1 98 ? 0.617 -1.320 12.030 1.00 90.06 98 GLY A O 1
ATOM 765 N N . ALA A 1 99 ? 0.534 -3.164 10.760 1.00 90.12 99 ALA A N 1
ATOM 766 C CA . ALA A 1 99 ? -0.198 -3.958 11.741 1.00 90.12 99 ALA A CA 1
ATOM 767 C C . ALA A 1 99 ? 0.608 -4.172 13.034 1.00 90.12 99 ALA A C 1
ATOM 769 O O . ALA A 1 99 ? 0.059 -4.043 14.129 1.00 90.12 99 ALA A O 1
ATOM 770 N N . LEU A 1 100 ? 1.910 -4.451 12.928 1.00 89.75 100 LEU A N 1
ATOM 771 C CA . LEU A 1 100 ? 2.753 -4.705 14.098 1.00 89.75 100 LEU A CA 1
ATOM 772 C C . LEU A 1 100 ? 3.074 -3.442 14.898 1.00 89.75 100 LEU A C 1
ATOM 774 O O . LEU A 1 100 ? 2.909 -3.439 16.118 1.00 89.75 100 LEU A O 1
ATOM 778 N N . PHE A 1 101 ? 3.534 -2.378 14.240 1.00 87.81 101 PHE A N 1
ATOM 779 C CA . PHE A 1 101 ? 4.041 -1.190 14.929 1.00 87.81 101 PHE A CA 1
ATOM 780 C C . PHE A 1 101 ? 2.957 -0.134 15.135 1.00 87.81 101 PHE A C 1
ATOM 782 O O . PHE A 1 101 ? 2.750 0.329 16.257 1.00 87.81 101 PHE A O 1
ATOM 789 N N . ILE A 1 102 ? 2.248 0.242 14.067 1.00 86.69 102 ILE A N 1
ATOM 790 C CA . ILE A 1 102 ? 1.272 1.338 14.115 1.00 86.69 102 ILE A CA 1
ATOM 791 C C . ILE A 1 102 ? 0.035 0.881 14.883 1.00 86.69 102 ILE A C 1
ATOM 793 O O . ILE A 1 102 ? -0.374 1.550 15.830 1.00 86.69 102 ILE A O 1
ATOM 797 N N . SER A 1 103 ? -0.534 -0.275 14.534 1.00 85.25 103 SER A N 1
ATOM 798 C CA . SER A 1 103 ? -1.741 -0.770 15.204 1.00 85.25 103 SER A CA 1
ATOM 799 C C . SER A 1 103 ? -1.512 -1.028 16.690 1.00 85.25 103 SER A C 1
ATOM 801 O O . SER A 1 103 ? -2.294 -0.530 17.492 1.00 85.25 103 SER A O 1
ATOM 803 N N . SER A 1 104 ? -0.428 -1.702 17.086 1.00 84.69 104 SER A N 1
ATOM 804 C CA . SER A 1 104 ? -0.162 -1.970 18.509 1.00 84.69 104 SER A CA 1
ATOM 805 C C . SER A 1 104 ? 0.014 -0.681 19.320 1.00 84.69 104 SER A C 1
ATOM 807 O O . SER A 1 104 ? -0.607 -0.509 20.365 1.00 84.69 104 SER A O 1
ATOM 809 N N . PHE A 1 105 ? 0.793 0.281 18.817 1.00 84.25 105 PHE A N 1
ATOM 810 C CA . PHE A 1 105 ? 1.121 1.484 19.586 1.00 84.25 105 PHE A CA 1
ATOM 811 C C . PHE A 1 105 ? -0.019 2.518 19.609 1.00 84.25 105 PHE A C 1
ATOM 813 O O . PHE A 1 105 ? -0.299 3.127 20.646 1.00 84.25 105 PHE A O 1
ATOM 820 N N . ILE A 1 106 ? -0.698 2.730 18.473 1.00 82.88 106 ILE A N 1
ATOM 821 C CA . ILE A 1 106 ? -1.803 3.696 18.374 1.00 82.88 106 ILE A CA 1
ATOM 822 C C . ILE A 1 106 ? -3.075 3.135 19.018 1.00 82.88 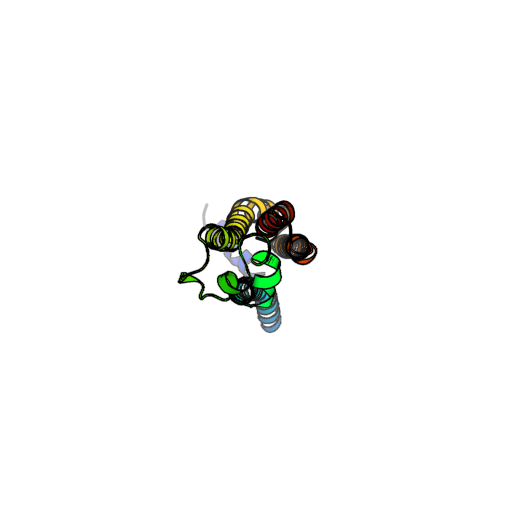106 ILE A C 1
ATOM 824 O O . ILE A 1 106 ? -3.791 3.896 19.676 1.00 82.88 106 ILE A O 1
ATOM 828 N N . ALA A 1 107 ? -3.376 1.839 18.865 1.00 81.81 107 ALA A N 1
ATOM 829 C CA . ALA A 1 107 ? -4.614 1.278 19.409 1.00 81.81 107 ALA A CA 1
ATOM 830 C C . ALA A 1 107 ? -4.640 1.319 20.940 1.00 81.81 107 ALA A C 1
ATOM 832 O O . ALA A 1 107 ? -5.691 1.616 21.511 1.00 81.81 107 ALA A O 1
ATOM 833 N N . GLU A 1 108 ? -3.499 1.085 21.593 1.00 80.38 108 GLU A N 1
ATOM 834 C CA . GLU A 1 108 ? -3.394 1.117 23.054 1.00 80.38 108 GLU A CA 1
ATOM 835 C C . GLU A 1 108 ? -3.489 2.540 23.626 1.00 80.38 108 GLU A C 1
ATOM 837 O O . GLU A 1 108 ? -4.118 2.736 24.665 1.00 80.38 108 GLU A O 1
ATOM 842 N N . ARG A 1 109 ? -2.929 3.554 22.948 1.00 81.19 109 ARG A N 1
ATOM 843 C CA . ARG A 1 109 ? -2.953 4.948 23.440 1.00 81.19 109 ARG A CA 1
ATOM 844 C C . ARG A 1 109 ? -4.193 5.750 23.053 1.00 81.19 109 ARG A C 1
ATOM 846 O O . ARG A 1 109 ? -4.662 6.550 23.857 1.00 81.19 109 ARG A O 1
ATOM 853 N N . TYR A 1 110 ? -4.691 5.592 21.828 1.00 80.38 110 TYR A N 1
ATOM 854 C CA . TYR A 1 110 ? -5.716 6.474 21.245 1.00 80.38 110 TYR A CA 1
ATOM 855 C C . TYR A 1 110 ? -7.035 5.752 20.916 1.00 80.38 110 TYR A C 1
ATOM 857 O O . TYR A 1 110 ? -8.017 6.385 20.517 1.00 80.38 110 TYR A O 1
ATOM 865 N N . GLY A 1 111 ? -7.092 4.432 21.114 1.00 84.94 111 GLY A N 1
ATOM 866 C CA . GLY A 1 111 ? -8.291 3.620 20.928 1.00 84.94 111 GLY A CA 1
ATOM 867 C C . GLY A 1 111 ? -8.639 3.304 19.466 1.00 84.94 111 GLY A C 1
ATOM 868 O O . GLY A 1 111 ? -7.977 3.717 18.513 1.00 84.94 111 GLY A O 1
ATOM 869 N N . ARG A 1 112 ? -9.737 2.553 19.275 1.00 83.31 112 ARG A N 1
ATOM 870 C CA . ARG A 1 112 ? -10.119 1.974 17.968 1.00 83.31 112 ARG A CA 1
ATOM 871 C C . ARG A 1 112 ? -10.591 2.973 16.908 1.00 83.31 112 ARG A C 1
ATOM 873 O O . ARG A 1 112 ? -10.520 2.672 15.724 1.00 83.31 112 ARG A O 1
ATOM 880 N N . ARG A 1 113 ? -11.097 4.146 17.294 1.00 84.88 113 ARG A N 1
ATOM 881 C CA . ARG A 1 113 ? -11.544 5.158 16.317 1.00 84.88 113 ARG A CA 1
ATOM 882 C C . ARG A 1 113 ? -10.362 5.892 15.685 1.00 84.88 113 ARG A C 1
ATOM 884 O O . ARG A 1 113 ? -10.389 6.164 14.491 1.00 84.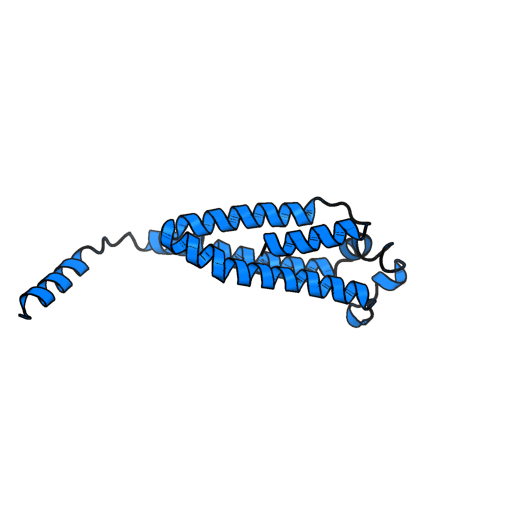88 113 ARG A O 1
ATOM 891 N N . ALA A 1 114 ? -9.329 6.171 16.481 1.00 85.94 114 ALA A N 1
ATOM 892 C CA . ALA A 1 114 ? -8.136 6.862 16.015 1.00 85.94 114 ALA A CA 1
ATOM 893 C C . ALA A 1 114 ? -7.358 6.018 15.000 1.00 85.94 114 ALA A C 1
ATOM 895 O O . ALA A 1 114 ? -7.005 6.540 13.952 1.00 85.94 114 ALA A O 1
ATOM 896 N N . ILE A 1 115 ? -7.185 4.712 15.252 1.00 89.06 115 ILE A N 1
ATOM 897 C CA . ILE A 1 115 ? -6.449 3.827 14.333 1.00 89.06 115 ILE A CA 1
ATOM 898 C C . ILE A 1 115 ? -7.101 3.727 12.944 1.00 89.06 115 ILE A C 1
ATOM 900 O O . ILE A 1 115 ? -6.400 3.713 11.932 1.00 89.06 115 ILE A O 1
ATOM 904 N N . ILE A 1 116 ? -8.439 3.714 12.874 1.00 87.81 116 ILE A N 1
ATOM 905 C CA . ILE A 1 116 ? -9.174 3.688 11.597 1.00 87.81 116 ILE A CA 1
ATOM 906 C C . ILE A 1 116 ? -8.954 5.001 10.830 1.00 87.81 116 ILE A C 1
ATOM 908 O O . ILE A 1 116 ? -8.750 4.985 9.620 1.00 87.81 116 ILE A O 1
ATOM 912 N N . LEU A 1 117 ? -8.942 6.143 11.524 1.00 88.75 117 LEU A N 1
ATOM 913 C CA . LEU A 1 117 ? -8.710 7.435 10.880 1.00 88.75 117 LEU A CA 1
ATOM 914 C C . LEU A 1 117 ? -7.251 7.601 10.426 1.00 88.75 11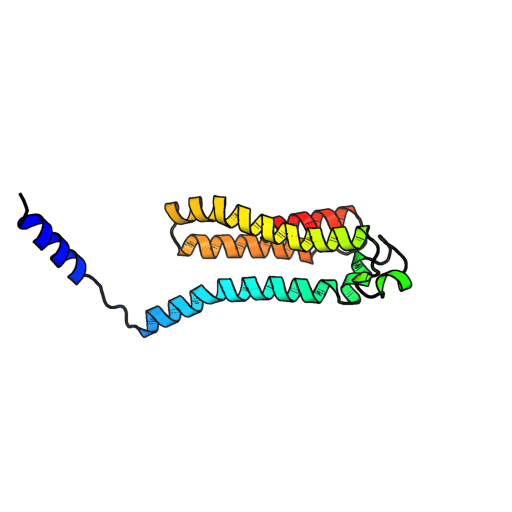7 LEU A C 1
ATOM 916 O O . LEU A 1 117 ? -7.004 8.073 9.319 1.00 88.75 117 LEU A O 1
ATOM 920 N N . THR A 1 118 ? -6.279 7.198 11.250 1.00 88.75 118 THR A N 1
ATOM 921 C CA . THR A 1 118 ? -4.855 7.310 10.902 1.00 88.75 118 THR A CA 1
ATOM 922 C C . THR A 1 118 ? -4.480 6.398 9.741 1.00 88.75 118 THR A C 1
ATOM 924 O O . THR A 1 118 ? -3.745 6.828 8.858 1.00 88.75 118 THR A O 1
ATOM 927 N N . SER A 1 119 ? -5.009 5.170 9.705 1.00 88.50 119 SER A N 1
ATOM 928 C CA . SER A 1 119 ? -4.793 4.253 8.575 1.00 88.50 119 SER A CA 1
ATOM 929 C C . SER A 1 119 ? -5.400 4.794 7.281 1.00 88.50 119 SER A C 1
ATOM 931 O O . SER A 1 119 ? -4.733 4.768 6.254 1.00 88.50 119 SER A O 1
ATOM 933 N N . ALA A 1 120 ? -6.596 5.391 7.327 1.00 89.44 120 ALA A N 1
ATOM 934 C CA . ALA A 1 120 ? -7.194 6.031 6.154 1.00 89.44 120 ALA A CA 1
ATOM 935 C C . ALA A 1 120 ? -6.345 7.197 5.607 1.00 89.44 120 ALA A C 1
ATOM 937 O O . ALA A 1 120 ? -6.208 7.345 4.394 1.00 89.44 120 ALA A O 1
ATOM 938 N N . ILE A 1 121 ? -5.751 8.017 6.482 1.00 91.44 121 ILE A N 1
ATOM 939 C CA . ILE A 1 121 ? -4.863 9.116 6.067 1.00 91.44 121 ILE A CA 1
ATOM 940 C C . ILE A 1 121 ? -3.574 8.573 5.437 1.00 91.44 121 ILE A C 1
ATOM 942 O O . ILE A 1 121 ? -3.171 9.061 4.383 1.00 91.44 121 ILE A O 1
ATOM 946 N N . LEU A 1 122 ? -2.949 7.558 6.046 1.00 90.50 122 LEU A N 1
ATOM 947 C CA . LEU A 1 122 ? -1.755 6.912 5.486 1.00 90.50 122 LEU A CA 1
ATOM 948 C C . LEU A 1 122 ? -2.041 6.301 4.111 1.00 90.50 122 LEU A C 1
ATOM 950 O O . LEU A 1 122 ? -1.294 6.556 3.168 1.00 90.50 122 LEU A O 1
ATOM 954 N N . PHE A 1 123 ? -3.177 5.617 3.968 1.00 90.25 123 PHE A N 1
ATOM 955 C CA . PHE A 1 123 ? -3.623 5.056 2.696 1.00 90.25 123 PHE A CA 1
ATOM 956 C C . PHE A 1 123 ? -3.835 6.137 1.621 1.00 90.25 123 PHE A C 1
ATOM 958 O O . PHE A 1 123 ? -3.369 5.991 0.492 1.00 90.25 123 PHE A O 1
ATOM 965 N N . MET A 1 124 ? -4.468 7.269 1.955 1.00 90.81 124 MET A N 1
ATOM 966 C CA . MET A 1 124 ? -4.622 8.391 1.012 1.00 90.81 124 MET A CA 1
ATOM 967 C C . MET A 1 124 ? -3.272 8.974 0.568 1.00 90.81 124 MET A C 1
ATOM 969 O O . MET A 1 124 ? -3.090 9.298 -0.605 1.00 90.81 124 MET A O 1
ATOM 973 N N . ILE A 1 125 ? -2.307 9.091 1.483 1.00 92.00 125 ILE A N 1
ATOM 974 C CA . ILE A 1 125 ? -0.961 9.578 1.152 1.00 92.00 125 ILE A CA 1
ATOM 975 C C . ILE A 1 125 ? -0.235 8.568 0.250 1.00 92.00 125 ILE A C 1
ATOM 977 O O . ILE A 1 125 ? 0.289 8.965 -0.793 1.00 92.00 125 ILE A O 1
ATOM 981 N N . GLY A 1 126 ? -0.252 7.278 0.595 1.00 89.44 126 GLY A N 1
ATOM 982 C CA . GLY A 1 126 ? 0.374 6.211 -0.192 1.00 89.44 126 GLY A CA 1
ATOM 983 C C . GLY A 1 126 ? -0.202 6.098 -1.606 1.00 89.44 126 GLY A C 1
ATOM 984 O O . GLY A 1 126 ? 0.544 6.169 -2.582 1.00 89.44 126 GLY A O 1
ATOM 985 N N . THR A 1 127 ? -1.531 6.049 -1.736 1.00 88.88 127 THR A N 1
ATOM 986 C CA . THR A 1 127 ? -2.207 6.001 -3.047 1.00 88.88 127 THR A CA 1
ATOM 987 C C . THR A 1 127 ? -1.900 7.229 -3.902 1.00 88.88 127 THR A C 1
ATOM 989 O O . THR A 1 127 ? -1.625 7.099 -5.096 1.00 88.88 127 THR A O 1
ATOM 992 N N . SER A 1 128 ? -1.859 8.425 -3.307 1.00 89.06 128 SER A N 1
ATOM 993 C CA . SER A 1 128 ? -1.483 9.639 -4.038 1.00 89.06 128 SER A CA 1
ATOM 994 C C . SER A 1 128 ? -0.064 9.540 -4.616 1.00 89.06 128 SER A C 1
ATOM 996 O O . SER A 1 128 ? 0.159 9.844 -5.789 1.00 89.06 128 SER A O 1
ATOM 998 N N . MET A 1 129 ? 0.879 9.010 -3.835 1.00 87.12 129 MET A N 1
ATOM 999 C CA . MET A 1 129 ? 2.270 8.807 -4.237 1.00 87.12 129 MET A CA 1
ATOM 1000 C C . MET A 1 129 ? 2.409 7.821 -5.408 1.00 87.12 129 MET A C 1
ATOM 1002 O O . MET A 1 129 ? 3.321 7.961 -6.224 1.00 87.12 129 MET A O 1
ATOM 1006 N N . VAL A 1 130 ? 1.496 6.853 -5.508 1.00 86.75 130 VAL A N 1
ATOM 1007 C CA . VAL A 1 130 ? 1.445 5.860 -6.590 1.00 86.75 130 VAL A CA 1
ATOM 1008 C C . VAL A 1 130 ? 0.816 6.427 -7.871 1.00 86.75 130 VAL A C 1
ATOM 1010 O O . VAL A 1 130 ? 1.262 6.071 -8.958 1.00 86.75 130 VAL A O 1
ATOM 1013 N N . ILE A 1 131 ? -0.184 7.312 -7.765 1.00 83.94 131 ILE A N 1
ATOM 1014 C CA . ILE A 1 131 ? -0.976 7.808 -8.910 1.00 83.94 131 ILE A CA 1
ATOM 1015 C C . ILE A 1 131 ? -0.328 9.006 -9.622 1.00 83.94 131 ILE A C 1
ATOM 1017 O O . ILE A 1 131 ? -0.404 9.110 -10.844 1.00 83.94 131 ILE A O 1
ATOM 1021 N N . PHE A 1 132 ? 0.285 9.934 -8.884 1.00 78.44 132 PHE A N 1
ATOM 1022 C CA . PHE A 1 132 ? 0.820 11.181 -9.453 1.00 78.44 132 PHE A CA 1
ATOM 1023 C C . PHE A 1 132 ? 1.986 11.063 -10.457 1.00 78.44 132 PHE A C 1
ATOM 1025 O O . PHE A 1 132 ? 2.095 11.952 -11.307 1.00 78.44 132 PHE A O 1
ATOM 1032 N N . PRO A 1 133 ? 2.898 10.075 -10.392 1.00 76.38 133 PRO A N 1
ATOM 1033 C CA . PRO A 1 133 ? 4.076 10.098 -11.250 1.00 76.38 133 PRO A CA 1
ATOM 1034 C C . PRO A 1 133 ? 3.764 9.710 -12.710 1.00 76.38 133 PRO A C 1
ATOM 1036 O O . PRO A 1 133 ? 3.277 8.603 -12.942 1.00 76.38 133 PRO A O 1
ATOM 1039 N N . PRO A 1 134 ? 4.104 10.544 -13.717 1.00 65.94 134 PRO A N 1
ATOM 1040 C CA . PRO A 1 134 ? 4.025 10.133 -15.117 1.00 65.94 134 PRO A CA 1
ATOM 1041 C C . PRO A 1 134 ? 5.057 9.028 -15.397 1.00 65.94 134 PRO A C 1
ATOM 1043 O O . PRO A 1 134 ? 6.217 9.129 -14.986 1.00 65.94 134 PRO A O 1
ATOM 1046 N N . GLY A 1 135 ? 4.632 7.952 -16.067 1.00 61.50 135 GLY A N 1
ATOM 1047 C CA . GLY A 1 135 ? 5.491 6.818 -16.430 1.00 61.50 135 GLY A CA 1
ATOM 1048 C C . GLY A 1 135 ? 6.697 7.222 -17.293 1.00 61.50 135 GLY A C 1
ATOM 1049 O O . GLY A 1 135 ? 6.721 8.296 -17.893 1.00 61.50 135 GLY A O 1
ATOM 1050 N N . GLY A 1 136 ? 7.727 6.365 -17.349 1.00 63.50 136 GLY A N 1
ATOM 1051 C CA . GLY A 1 136 ? 8.849 6.532 -18.292 1.00 63.50 136 GLY A CA 1
ATOM 1052 C C . GLY A 1 136 ? 10.260 6.684 -17.704 1.00 63.50 136 GLY A C 1
ATOM 1053 O O . GLY A 1 136 ? 11.218 6.845 -18.458 1.00 63.50 136 GLY A O 1
ATOM 1054 N N . SER A 1 137 ? 10.458 6.607 -16.381 1.00 72.00 137 SER A N 1
ATOM 1055 C CA . SER A 1 137 ? 11.808 6.627 -15.783 1.00 72.00 137 SER A CA 1
ATOM 1056 C C . SER A 1 137 ? 11.997 5.633 -14.639 1.00 72.00 137 SER A C 1
ATOM 1058 O O . SER A 1 137 ? 11.171 5.532 -13.735 1.00 72.00 137 SER A O 1
ATOM 1060 N N . LYS A 1 138 ? 13.163 4.967 -14.601 1.00 71.31 138 LYS A N 1
ATOM 1061 C CA . LYS A 1 138 ? 13.517 3.982 -13.553 1.00 71.31 138 LYS A CA 1
ATOM 1062 C C . LYS A 1 138 ? 13.453 4.561 -12.131 1.00 71.31 138 LYS A C 1
ATOM 1064 O O . LYS A 1 138 ? 13.080 3.861 -11.196 1.00 71.31 138 LYS A O 1
ATOM 1069 N N . LYS A 1 139 ? 13.775 5.853 -11.968 1.00 76.31 139 LYS A N 1
ATOM 1070 C CA . LYS A 1 139 ? 13.676 6.567 -10.679 1.00 76.31 139 LYS A CA 1
ATOM 1071 C C . LYS A 1 139 ? 12.227 6.705 -10.198 1.00 76.31 139 LYS A C 1
ATOM 1073 O O . LYS A 1 139 ? 11.964 6.563 -9.010 1.00 76.31 139 LYS A O 1
ATOM 1078 N N . ILE A 1 140 ? 11.300 6.932 -11.128 1.00 80.81 140 ILE A N 1
ATOM 1079 C CA . ILE A 1 140 ? 9.868 7.080 -10.850 1.00 80.81 140 ILE A CA 1
ATOM 1080 C C . ILE A 1 140 ? 9.265 5.735 -10.426 1.00 80.81 140 ILE A C 1
ATOM 1082 O O . ILE A 1 140 ? 8.500 5.668 -9.471 1.00 80.81 140 ILE A O 1
ATOM 1086 N N . MET A 1 141 ? 9.690 4.639 -11.056 1.00 78.00 141 MET A N 1
ATOM 1087 C CA . MET A 1 141 ? 9.242 3.295 -10.678 1.00 78.00 141 MET A CA 1
ATOM 1088 C C . MET A 1 141 ? 9.641 2.914 -9.247 1.00 78.00 141 MET A C 1
ATOM 1090 O O . MET A 1 141 ? 8.845 2.305 -8.539 1.00 78.00 141 MET A O 1
ATOM 1094 N N . ILE A 1 142 ? 10.839 3.300 -8.798 1.00 82.44 142 ILE A N 1
ATOM 1095 C CA . ILE A 1 142 ? 11.282 3.111 -7.406 1.00 82.44 142 ILE A CA 1
ATOM 1096 C C . ILE A 1 142 ? 10.472 3.962 -6.426 1.00 82.44 142 ILE A C 1
ATOM 1098 O O . ILE A 1 142 ? 10.124 3.481 -5.353 1.00 82.44 142 ILE A O 1
ATOM 1102 N N . PHE A 1 143 ? 10.126 5.193 -6.800 1.00 85.50 143 PHE A N 1
ATOM 1103 C CA . PHE A 1 143 ? 9.263 6.046 -5.985 1.00 85.50 143 PHE A CA 1
ATOM 1104 C C . PHE A 1 143 ? 7.876 5.417 -5.783 1.00 85.50 143 PHE A C 1
ATOM 1106 O O . PHE A 1 143 ? 7.377 5.374 -4.663 1.00 85.50 143 PHE A O 1
ATOM 1113 N N . ILE A 1 144 ? 7.309 4.827 -6.838 1.00 87.44 144 ILE A N 1
ATOM 1114 C CA . ILE A 1 144 ? 6.041 4.090 -6.777 1.00 87.44 144 ILE A CA 1
ATOM 1115 C C . ILE A 1 144 ? 6.140 2.863 -5.854 1.00 87.44 144 ILE A C 1
ATOM 1117 O O . ILE A 1 144 ? 5.221 2.602 -5.081 1.00 87.44 144 ILE A O 1
ATOM 1121 N N . LEU A 1 145 ? 7.261 2.130 -5.881 1.00 88.31 145 LEU A N 1
ATOM 1122 C CA . LEU A 1 145 ? 7.485 0.997 -4.972 1.00 88.31 145 LEU A CA 1
ATOM 1123 C C . LEU A 1 145 ? 7.524 1.431 -3.500 1.00 88.31 145 LEU A C 1
ATOM 1125 O O . LEU A 1 145 ? 6.998 0.723 -2.648 1.00 88.31 145 LEU A O 1
ATOM 1129 N N . ILE A 1 146 ? 8.104 2.597 -3.199 1.00 88.44 146 ILE A N 1
ATOM 1130 C CA . ILE A 1 146 ? 8.074 3.174 -1.846 1.00 88.44 146 ILE A CA 1
ATOM 1131 C C . ILE A 1 146 ? 6.644 3.586 -1.478 1.00 88.44 146 ILE A C 1
ATOM 1133 O O . ILE A 1 146 ? 6.205 3.314 -0.362 1.00 88.44 146 ILE A O 1
ATOM 1137 N N . GLY A 1 147 ? 5.900 4.169 -2.423 1.00 88.69 147 GLY A N 1
ATOM 1138 C CA . GLY A 1 147 ? 4.482 4.495 -2.255 1.00 88.69 147 GLY A CA 1
ATOM 1139 C C . GLY A 1 147 ? 3.647 3.287 -1.833 1.00 88.69 147 GLY A C 1
ATOM 1140 O O . GLY A 1 147 ? 2.857 3.404 -0.903 1.00 88.69 147 GLY A O 1
ATOM 1141 N N . ARG A 1 148 ? 3.909 2.104 -2.407 1.00 90.31 148 ARG A N 1
ATOM 1142 C CA . ARG A 1 148 ? 3.242 0.850 -2.012 1.00 90.31 148 ARG A CA 1
ATOM 1143 C C . ARG A 1 148 ? 3.535 0.410 -0.579 1.00 90.31 148 ARG A C 1
ATOM 1145 O O . ARG A 1 148 ? 2.661 -0.166 0.051 1.00 90.31 148 ARG A O 1
ATOM 1152 N N . ILE A 1 149 ? 4.727 0.690 -0.049 1.00 91.81 149 ILE A N 1
ATOM 1153 C CA . ILE A 1 149 ? 5.048 0.398 1.361 1.00 91.81 149 ILE A CA 1
ATOM 1154 C C . ILE A 1 149 ? 4.274 1.333 2.295 1.00 91.81 149 ILE A C 1
ATOM 1156 O O . ILE A 1 149 ? 3.860 0.910 3.363 1.00 91.81 149 ILE A O 1
ATOM 1160 N N . ILE A 1 150 ? 4.118 2.602 1.907 1.00 89.94 150 ILE A N 1
ATOM 1161 C CA . ILE A 1 150 ? 3.420 3.624 2.707 1.00 89.94 150 ILE A CA 1
ATOM 1162 C C . ILE A 1 150 ? 1.901 3.429 2.657 1.00 89.94 150 ILE A C 1
ATOM 1164 O O . ILE A 1 150 ? 1.202 3.743 3.616 1.00 89.94 150 ILE A O 1
ATOM 1168 N N . GLU A 1 151 ? 1.399 2.958 1.520 1.00 90.44 151 GLU A N 1
ATOM 1169 C CA . GLU A 1 151 ? -0.003 2.609 1.325 1.00 90.44 151 GLU A CA 1
ATOM 1170 C C . GLU A 1 151 ? -0.423 1.383 2.143 1.00 90.44 151 GLU A C 1
ATOM 1172 O O . GLU A 1 151 ? -1.554 1.348 2.631 1.00 90.44 151 GLU A O 1
ATOM 1177 N N . GLY A 1 152 ? 0.481 0.404 2.267 1.00 83.75 152 GLY A N 1
ATOM 1178 C CA . GLY A 1 152 ? 0.282 -0.828 3.027 1.00 83.75 152 GLY A CA 1
ATOM 1179 C C . GLY A 1 152 ? 0.193 -0.615 4.532 1.00 83.75 152 GLY A C 1
ATOM 1180 O O . GLY A 1 152 ? 1.006 0.143 5.098 1.00 83.75 152 GLY A O 1
#

Sequence (152 aa):
MTLKSVSEIHHQHTNVKYGKPYFAVLLAAFSSLGGWFFGYDQGVTGGIVVMNSFKNDFCVGIYGNASVCDLPVASLPSDYRRYLVLFTFLYNVGCFVGALFISSFIAERYGRRAIILTSAILFMIGTSMVIFPPGGSKKIMIFILIGRIIEG

pLDDT: mean 79.46, std 13.48, range [40.59, 94.31]

Secondary structure (DSSP, 8-state):
--SHHHHHHHHHGGG-----HHHHHHHHHHHHHHHHHHHHHHHHHHHHTTSHHHHHHHTBTTTB-HHHHTS-GGGS-HHHHHHHHHHHHHHHHHHHHIIIIIIHHHHHHHHHHHHHHHHHHHHHHHHHHHHSSPS--HHHHHHHHHHHHHH-

InterPro domains:
  IPR005828 Major facilitator, sugar transporter-like [PF00083] (29-152)
  IPR005829 Sugar transporter, conserved site [PS00216] (103-120)
  IPR020846 Major facilitator superfamily domain [PS50850] (27-152)
  IPR036259 MFS transporter superfamily [G3DSA:1.20.1250.20] (18-152)
  IPR036259 MFS transporter superfamily [SSF103473] (20-149)
  IPR050360 Major Facilitator Superfamily Sugar Transporters [PTHR48022] (20-152)

Radius of gyration: 23.23 Å; chains: 1; bounding box: 44×27×81 Å

Foldseek 3Di:
DPPVVVVVVVVVVVPPPPDPVVVVVVVVVVVCVVVVVVVVVLVVLVVLLLDLVNLCQAPDQPPDHSVQSPDPLVSHDPVSVVLSVLQSVLLVVLVVCCCPPVCVVCCVPPNDVVSSVVLVVQLVQLVCQLPPDGGNDPVSSVSNSVSSSSND

Organism: NCBI:txid433720